Protein AF-A0A8T1H159-F1 (afdb_monomer_lite)

Foldseek 3Di:
DDDDPVVVLVVVLLVVLCVLCVVCV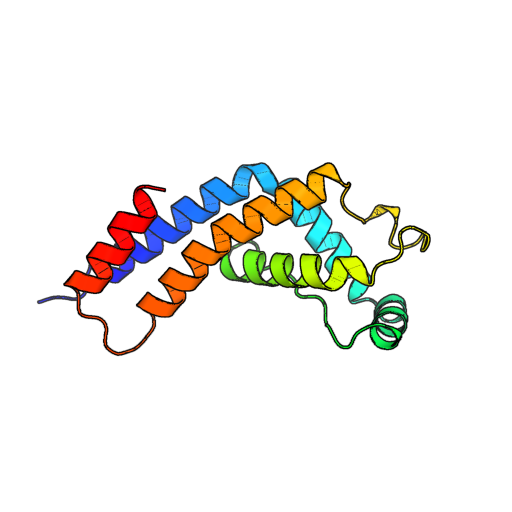VLLVLLLVLLVLCPDPVNVVLLVVPDPQHAQHADPSDVVSSLVRLVSCLVSVVVDDCPPVSRVVSDDDPVSNVVSVVSSVLVVLVVVLVVVLVDPDDDPVNNVVSSVVNVVD

Radius of gyration: 17.73 Å; chains: 1; bounding box: 53×27×46 Å

InterPro domains:
  IPR012337 Ribonuclease H-like superfamily [SSF53098] (4-124)

pLDDT: mean 84.82, std 12.59, range [40.31, 97.38]

Secondary structure (DSSP, 8-state):
----SHHHHHHHHHHHHHHHHGGGHHHHHHHHHHHHHHHSHHHHHHHHTT--PPP----TT-HHHHHHHHHHHHHHGGG--TT-HHHHTTSPPHHHHHHHHHHHHHHHHHHHHHHHHTSTT--HHHHHHHHHHHH--

Structure (mmCIF, N/CA/C/O backbone):
data_AF-A0A8T1H159-F1
#
_entry.id   AF-A0A8T1H159-F1
#
loop_
_atom_site.group_PDB
_atom_site.id
_atom_site.type_symbol
_atom_site.label_atom_id
_atom_site.label_alt_id
_atom_site.label_comp_id
_atom_site.label_asym_id
_atom_site.label_entity_id
_atom_site.label_seq_id
_atom_site.pdbx_PDB_ins_code
_atom_site.Cartn_x
_atom_site.Cartn_y
_atom_site.Cartn_z
_atom_site.occupancy
_atom_site.B_iso_or_equiv
_atom_site.auth_seq_id
_atom_site.auth_comp_id
_atom_site.auth_asym_id
_atom_site.auth_atom_id
_atom_site.pdbx_PDB_model_num
ATOM 1 N N . MET A 1 1 ? -35.838 -0.222 21.540 1.00 40.31 1 MET A N 1
ATOM 2 C CA . MET A 1 1 ? -34.974 0.974 21.451 1.00 40.31 1 MET A CA 1
ATOM 3 C C . MET A 1 1 ? -33.522 0.530 21.476 1.00 40.31 1 MET A C 1
ATOM 5 O O . MET A 1 1 ? -33.080 0.103 22.529 1.00 40.31 1 MET A O 1
ATOM 9 N N . GLY A 1 2 ? -32.788 0.587 20.364 1.00 48.41 2 GLY A N 1
ATOM 10 C CA . GLY A 1 2 ? -31.346 0.338 20.433 1.00 48.41 2 GLY A CA 1
ATOM 11 C C . GLY A 1 2 ? -30.716 -0.133 19.137 1.00 48.41 2 GLY A C 1
ATOM 12 O O . GLY A 1 2 ? -30.476 -1.317 19.012 1.00 48.41 2 GLY A O 1
ATOM 13 N N . VAL A 1 3 ? -30.414 0.794 18.223 1.00 46.44 3 VAL A N 1
ATOM 14 C CA . VAL A 1 3 ? -29.278 0.701 17.287 1.00 46.44 3 VAL A CA 1
ATOM 15 C C . VAL A 1 3 ? -28.914 2.136 16.870 1.00 46.44 3 VAL A C 1
ATOM 17 O O . VAL A 1 3 ? -29.340 2.618 15.829 1.00 46.44 3 VAL A O 1
ATOM 20 N N . LEU A 1 4 ? -28.181 2.866 17.716 1.00 42.78 4 LEU A N 1
ATOM 21 C CA . LEU A 1 4 ? -27.642 4.205 17.393 1.00 42.78 4 LEU A CA 1
ATOM 22 C C . LEU A 1 4 ? -26.192 4.393 17.886 1.00 42.78 4 LEU A C 1
ATOM 24 O O . LEU A 1 4 ? -25.738 5.516 18.056 1.00 42.78 4 LEU A O 1
ATOM 28 N N . LEU A 1 5 ? -25.446 3.309 18.136 1.00 51.09 5 LEU A N 1
ATOM 29 C CA . LEU A 1 5 ? -24.062 3.392 18.642 1.00 51.09 5 LEU A CA 1
ATOM 30 C C . LEU A 1 5 ? -23.004 2.964 17.614 1.00 51.09 5 LEU A C 1
ATOM 32 O O . LEU A 1 5 ? -21.935 3.567 17.559 1.00 51.09 5 LEU A O 1
ATOM 36 N N . VAL A 1 6 ? -23.313 2.001 16.738 1.00 52.25 6 VAL A N 1
ATOM 37 C CA . VAL A 1 6 ? -22.357 1.513 15.724 1.00 52.25 6 VAL A CA 1
ATOM 38 C C . VAL A 1 6 ? -22.011 2.607 14.705 1.00 52.25 6 VAL A C 1
ATOM 40 O O . VAL A 1 6 ? -20.845 2.788 14.367 1.00 52.25 6 VAL A O 1
ATOM 43 N N . GLY A 1 7 ? -22.997 3.410 14.283 1.00 58.31 7 GLY A N 1
ATOM 44 C CA . GLY A 1 7 ? -22.786 4.497 13.318 1.00 58.31 7 GLY A CA 1
ATOM 45 C C . GLY A 1 7 ? -21.823 5.583 13.815 1.00 58.31 7 GLY A C 1
ATOM 46 O O . GLY A 1 7 ? -20.950 6.017 13.067 1.00 58.31 7 GLY A O 1
ATOM 47 N N . CYS A 1 8 ? -21.924 5.979 15.090 1.00 66.38 8 CYS A N 1
ATOM 48 C CA . CYS A 1 8 ? -21.017 6.959 15.694 1.00 66.38 8 CYS A CA 1
ATOM 49 C C . CYS A 1 8 ? -19.595 6.409 15.842 1.00 66.38 8 CYS A C 1
ATOM 51 O O . CYS A 1 8 ? -18.632 7.122 15.572 1.00 66.38 8 CYS A O 1
ATOM 53 N N . ALA A 1 9 ? -19.451 5.146 16.240 1.00 65.38 9 ALA A N 1
ATOM 54 C CA . ALA A 1 9 ? -18.147 4.545 16.480 1.00 65.38 9 ALA A CA 1
ATOM 55 C C . ALA A 1 9 ? -17.375 4.273 15.175 1.00 65.38 9 ALA A C 1
ATOM 57 O O . ALA A 1 9 ? -16.213 4.659 15.059 1.00 65.38 9 ALA A O 1
ATOM 58 N N . SER A 1 10 ? -18.035 3.736 14.141 1.00 69.19 10 SER A N 1
ATOM 59 C CA . SER A 1 10 ? -17.428 3.584 12.810 1.00 69.19 10 SER A CA 1
ATOM 60 C C . SER A 1 10 ? -17.048 4.929 12.184 1.00 69.19 10 SER A C 1
ATOM 62 O O . SER A 1 10 ? -16.015 5.032 11.524 1.00 69.19 10 SER A O 1
ATOM 64 N N . HIS A 1 11 ? -17.852 5.975 12.402 1.00 75.50 11 HIS A N 1
ATOM 65 C CA . HIS A 1 11 ? -17.530 7.319 11.925 1.00 75.50 11 HIS A CA 1
ATOM 66 C C . HIS A 1 11 ? -16.303 7.914 12.634 1.00 75.50 11 HIS A C 1
ATOM 68 O O . HIS A 1 11 ? -15.414 8.433 11.960 1.00 75.50 11 HIS A O 1
ATOM 74 N N . ARG A 1 12 ? -16.221 7.794 13.969 1.00 76.25 12 ARG A N 1
ATOM 75 C CA . ARG A 1 12 ? -15.060 8.236 14.766 1.00 76.25 12 ARG A CA 1
ATOM 76 C C . ARG A 1 12 ? -13.785 7.511 14.357 1.00 76.25 12 ARG A C 1
ATOM 78 O O . ARG A 1 12 ? -12.766 8.160 14.159 1.00 76.25 12 ARG A O 1
ATOM 85 N N . LEU A 1 13 ? -13.867 6.199 14.147 1.00 76.31 13 LEU A N 1
ATOM 86 C CA . LEU A 1 13 ? -12.742 5.415 13.654 1.00 76.31 13 LEU A CA 1
ATOM 87 C C . LEU A 1 13 ? -12.268 5.905 12.283 1.00 76.31 13 LEU A C 1
ATOM 89 O O . LEU A 1 13 ? -11.088 6.149 12.072 1.00 76.31 13 LEU A O 1
ATOM 93 N N . ASN A 1 14 ? -13.197 6.103 11.349 1.00 79.50 14 ASN A N 1
ATOM 94 C CA . ASN A 1 14 ? -12.861 6.614 10.026 1.00 79.50 14 ASN A CA 1
ATOM 95 C C . ASN A 1 14 ? -12.233 8.019 10.077 1.00 79.50 14 ASN A C 1
ATOM 97 O O . ASN A 1 14 ? -11.432 8.351 9.210 1.00 79.50 14 ASN A O 1
ATOM 101 N N . LEU A 1 15 ? -12.591 8.847 11.062 1.00 82.12 15 LEU A N 1
ATOM 102 C CA . LEU A 1 15 ? -11.950 10.143 11.275 1.00 82.12 15 LEU A CA 1
ATOM 103 C C . LEU A 1 15 ? -10.522 9.987 11.820 1.00 82.12 15 LEU A C 1
ATOM 105 O O . LEU A 1 15 ? -9.618 10.614 11.279 1.00 82.12 15 LEU A O 1
ATOM 109 N N . ALA A 1 16 ? -10.319 9.117 12.812 1.00 81.44 16 ALA A N 1
ATOM 110 C CA . ALA A 1 16 ? -9.001 8.838 13.386 1.00 81.44 16 ALA A CA 1
ATOM 111 C C . ALA A 1 16 ? -8.023 8.295 12.330 1.00 81.44 16 ALA A C 1
ATOM 113 O O . ALA A 1 16 ? -6.921 8.810 12.180 1.00 81.44 16 ALA A O 1
ATOM 114 N N . VAL A 1 17 ? -8.469 7.339 11.505 1.00 84.38 17 VAL A N 1
ATOM 115 C CA . VAL A 1 17 ? -7.650 6.805 10.402 1.00 84.38 17 VAL A CA 1
ATOM 116 C C . VAL A 1 17 ? -7.308 7.887 9.381 1.00 84.38 17 VAL A C 1
ATOM 118 O O . VAL A 1 17 ? -6.213 7.912 8.840 1.00 84.38 17 VAL A O 1
ATOM 121 N N . LYS A 1 18 ? -8.226 8.811 9.084 1.00 84.62 18 LYS A N 1
ATOM 122 C CA . LYS A 1 18 ? -7.909 9.915 8.167 1.00 84.62 18 LYS A CA 1
ATOM 123 C C . LYS A 1 18 ? -6.831 10.835 8.731 1.00 84.62 18 LYS A C 1
ATOM 125 O O . LYS A 1 18 ? -5.961 11.244 7.976 1.00 84.62 18 LYS A O 1
ATOM 130 N N . GLN A 1 19 ? -6.887 11.128 10.028 1.00 85.19 19 GLN A N 1
ATOM 131 C CA . GLN A 1 19 ? -5.874 11.943 10.697 1.00 85.19 19 GLN A CA 1
ATOM 132 C C . GLN A 1 19 ? -4.501 11.264 10.701 1.00 85.19 19 GLN A C 1
ATOM 134 O O . GLN A 1 19 ? -3.502 11.950 10.525 1.00 85.19 19 GLN A O 1
ATOM 139 N N . SER A 1 20 ? -4.435 9.935 10.843 1.00 84.75 20 SER A N 1
ATOM 140 C CA . SER A 1 20 ? -3.158 9.213 10.757 1.00 84.75 20 SER A CA 1
ATOM 141 C C . SER A 1 20 ? -2.629 9.080 9.326 1.00 84.75 20 SER A C 1
ATOM 143 O O . SER A 1 20 ? -1.422 9.010 9.128 1.00 84.75 20 SER A O 1
ATOM 145 N N . LEU A 1 21 ? -3.504 9.078 8.314 1.00 89.25 21 LEU A N 1
ATOM 146 C CA . LEU A 1 21 ? -3.104 9.040 6.903 1.00 89.25 21 LEU A CA 1
ATOM 147 C C . LEU A 1 21 ? -2.615 10.395 6.372 1.00 89.25 21 LEU A C 1
ATOM 149 O O . LEU A 1 21 ? -1.755 10.415 5.493 1.00 89.25 21 LEU A O 1
ATOM 153 N N . GLU A 1 22 ? -3.139 11.507 6.895 1.00 90.31 22 GLU A N 1
ATOM 154 C CA . GLU A 1 22 ? -2.862 12.869 6.416 1.00 90.31 22 GLU A CA 1
ATOM 155 C C . GLU A 1 22 ? -1.357 13.203 6.298 1.00 90.31 22 GLU A C 1
ATOM 157 O O . GLU A 1 22 ? -0.954 13.692 5.239 1.00 90.31 22 GLU A O 1
ATOM 162 N N . PRO A 1 23 ? -0.487 12.870 7.276 1.00 92.56 23 PRO A N 1
ATOM 163 C CA . PRO A 1 23 ? 0.954 13.113 7.172 1.00 92.56 23 PRO A CA 1
ATOM 164 C C . PRO A 1 23 ? 1.650 12.331 6.050 1.00 92.56 23 PRO A C 1
ATOM 166 O O . PRO A 1 23 ? 2.752 12.693 5.644 1.00 92.56 23 PRO A O 1
ATOM 169 N N . HIS A 1 24 ? 1.033 11.254 5.563 1.00 92.94 24 HIS A N 1
ATOM 170 C CA . HIS A 1 24 ? 1.610 10.345 4.576 1.00 92.94 24 HIS A CA 1
ATOM 171 C C . HIS A 1 24 ? 1.009 10.515 3.177 1.00 92.94 24 HIS A C 1
ATOM 173 O O . HIS A 1 24 ? 1.368 9.761 2.277 1.00 92.94 24 HIS A O 1
ATOM 179 N N . GLU A 1 25 ? 0.102 11.470 2.952 1.00 92.88 25 GLU A N 1
ATOM 180 C CA . GLU A 1 25 ? -0.658 11.532 1.696 1.00 92.88 25 GLU A CA 1
ATOM 181 C C . GLU A 1 25 ? 0.203 11.679 0.436 1.00 92.88 25 GLU A C 1
ATOM 183 O O . GLU A 1 25 ? -0.091 11.052 -0.582 1.00 92.88 25 GLU A O 1
ATOM 188 N N . GLU A 1 26 ? 1.309 12.420 0.508 1.00 94.38 26 GLU A N 1
ATOM 189 C CA . GLU A 1 26 ? 2.261 12.515 -0.605 1.00 94.38 26 GLU A CA 1
ATOM 190 C C . GLU A 1 26 ? 2.899 11.152 -0.923 1.00 94.38 26 GLU A C 1
ATOM 192 O O . GLU A 1 26 ? 2.900 10.702 -2.072 1.00 94.38 26 GLU A O 1
ATOM 197 N N . ASP A 1 27 ? 3.379 10.445 0.103 1.00 95.38 27 ASP A N 1
ATOM 198 C CA . ASP A 1 27 ? 3.958 9.109 -0.042 1.00 95.38 27 ASP A CA 1
ATOM 199 C C . ASP A 1 27 ? 2.928 8.105 -0.584 1.00 95.38 27 ASP A C 1
ATOM 201 O O . ASP A 1 27 ? 3.255 7.235 -1.398 1.00 95.38 27 ASP A O 1
ATOM 205 N N . LEU A 1 28 ? 1.666 8.234 -0.168 1.00 94.81 28 LEU A N 1
ATOM 206 C CA . LEU A 1 28 ? 0.571 7.393 -0.639 1.00 94.81 28 LEU A CA 1
ATOM 207 C C . LEU A 1 28 ? 0.218 7.664 -2.102 1.00 94.81 28 LEU A C 1
ATOM 209 O O . LEU A 1 28 ? -0.048 6.705 -2.833 1.00 94.81 28 LEU A O 1
ATOM 213 N N . GLU A 1 29 ? 0.233 8.919 -2.555 1.00 95.62 29 GLU A N 1
ATOM 214 C CA . GLU A 1 29 ? 0.035 9.229 -3.975 1.00 95.62 29 GLU A CA 1
ATOM 215 C C . GLU A 1 29 ? 1.213 8.722 -4.814 1.00 95.62 29 GLU A C 1
ATOM 217 O O . GLU A 1 29 ? 1.001 8.138 -5.877 1.00 95.62 29 GLU A O 1
ATOM 222 N N . ASN A 1 30 ? 2.446 8.818 -4.312 1.00 95.50 30 ASN A N 1
ATOM 223 C CA . ASN A 1 30 ? 3.613 8.237 -4.979 1.00 95.50 30 ASN A CA 1
ATOM 224 C C . ASN A 1 30 ? 3.468 6.714 -5.149 1.00 95.50 30 ASN A C 1
ATOM 226 O O . ASN A 1 30 ? 3.691 6.174 -6.238 1.00 95.50 30 ASN A O 1
ATOM 230 N N . VAL A 1 31 ? 3.001 6.006 -4.112 1.00 96.50 31 VAL A N 1
ATOM 231 C CA . VAL A 1 31 ? 2.675 4.574 -4.220 1.00 96.50 31 VAL A CA 1
ATOM 232 C C . VAL A 1 31 ? 1.539 4.333 -5.217 1.00 96.50 31 VAL A C 1
ATOM 234 O O . VAL A 1 31 ? 1.620 3.399 -6.012 1.00 96.50 31 VAL A O 1
ATOM 237 N N . GLN A 1 32 ? 0.497 5.162 -5.231 1.00 96.62 32 GLN A N 1
ATOM 238 C CA . GLN A 1 32 ? -0.604 5.049 -6.192 1.00 96.62 32 GLN A CA 1
ATOM 239 C C . GLN A 1 32 ? -0.103 5.210 -7.640 1.00 96.62 32 GLN A C 1
ATOM 241 O O . GLN A 1 32 ? -0.485 4.425 -8.512 1.00 96.62 32 GLN A O 1
ATOM 246 N N . VAL A 1 33 ? 0.785 6.171 -7.913 1.00 96.50 33 VAL A N 1
ATOM 247 C CA . VAL A 1 33 ? 1.430 6.354 -9.226 1.00 96.50 33 VAL A CA 1
ATOM 248 C C . VAL A 1 33 ? 2.222 5.107 -9.621 1.00 96.50 33 VAL A C 1
ATOM 250 O O . VAL A 1 33 ? 2.031 4.591 -10.728 1.00 96.50 33 VAL A O 1
ATOM 253 N N . LEU A 1 34 ? 3.035 4.565 -8.710 1.00 96.12 34 LEU A N 1
ATOM 254 C CA . LEU A 1 34 ? 3.750 3.306 -8.927 1.00 96.12 34 LEU A CA 1
ATOM 255 C C . LEU A 1 34 ? 2.778 2.162 -9.255 1.00 96.12 34 LEU A C 1
ATOM 257 O O . LEU A 1 34 ? 2.963 1.443 -10.237 1.00 96.12 34 LEU A O 1
ATOM 261 N N . MET A 1 35 ? 1.700 2.009 -8.485 1.00 97.12 35 MET A N 1
ATOM 262 C CA . MET A 1 35 ? 0.706 0.954 -8.694 1.00 97.12 35 MET A CA 1
ATOM 263 C C . MET A 1 35 ? 0.001 1.088 -10.049 1.00 97.12 35 MET A C 1
ATOM 265 O O . MET A 1 35 ? -0.190 0.080 -10.734 1.00 97.12 35 MET A O 1
ATOM 269 N N . ARG A 1 36 ? -0.305 2.315 -10.499 1.00 96.62 36 ARG A N 1
ATOM 270 C CA . ARG A 1 36 ? -0.815 2.575 -11.859 1.00 96.62 36 ARG A CA 1
ATOM 271 C C . ARG A 1 36 ? 0.206 2.17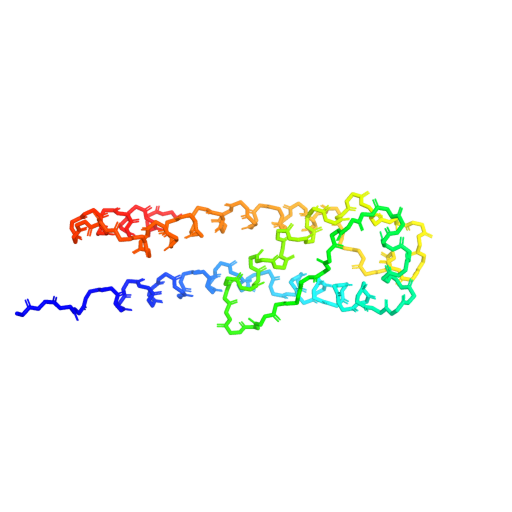3 -12.927 1.00 96.62 36 ARG A C 1
ATOM 273 O O . ARG A 1 36 ? -0.174 1.512 -13.894 1.00 96.62 36 ARG A O 1
ATOM 280 N N . LYS A 1 37 ? 1.492 2.505 -12.757 1.00 95.69 37 LYS A N 1
ATOM 281 C CA . LYS A 1 37 ? 2.558 2.106 -13.696 1.00 95.69 37 LYS A CA 1
ATOM 282 C C . LYS A 1 37 ? 2.663 0.585 -13.800 1.00 95.69 37 LYS A C 1
ATOM 284 O O . LYS A 1 37 ? 2.717 0.051 -14.908 1.00 95.69 37 LYS A O 1
ATOM 289 N N . LEU A 1 38 ? 2.584 -0.125 -12.675 1.00 93.88 38 LEU A N 1
ATOM 290 C CA . LEU A 1 38 ? 2.588 -1.589 -12.646 1.00 93.88 38 LEU A CA 1
ATOM 291 C C . LEU A 1 38 ? 1.356 -2.200 -13.339 1.00 93.88 38 LEU A C 1
ATOM 293 O O . LEU A 1 38 ? 1.428 -3.324 -13.836 1.00 93.88 38 LEU A O 1
ATOM 297 N N . CYS A 1 39 ? 0.229 -1.492 -13.422 1.00 93.81 39 CYS A N 1
ATOM 298 C CA . CYS A 1 39 ? -0.942 -1.955 -14.173 1.00 93.81 39 CYS A CA 1
ATOM 299 C C . CYS A 1 39 ? -0.775 -1.882 -15.700 1.00 93.81 39 CYS A C 1
ATOM 301 O O . CYS A 1 39 ? -1.559 -2.505 -16.415 1.00 93.81 39 CYS A O 1
ATOM 303 N N . THR A 1 40 ? 0.219 -1.156 -16.220 1.00 94.00 40 THR A N 1
ATOM 304 C CA . THR A 1 40 ? 0.444 -1.060 -17.672 1.00 94.00 40 THR A CA 1
ATOM 305 C C . THR A 1 40 ? 0.808 -2.419 -18.273 1.00 94.00 40 THR A C 1
ATOM 307 O O . THR A 1 40 ? 1.432 -3.246 -17.617 1.00 94.00 40 THR A O 1
ATOM 310 N N . LEU A 1 41 ? 0.436 -2.668 -19.535 1.00 89.94 41 LEU A N 1
ATOM 311 C CA . LEU A 1 41 ? 0.619 -3.978 -20.185 1.00 89.94 41 LEU A CA 1
ATOM 312 C C . LEU A 1 41 ? 2.068 -4.483 -20.129 1.00 89.94 41 LEU A C 1
ATOM 314 O O . LEU A 1 41 ? 2.303 -5.649 -19.812 1.00 89.94 41 LEU A O 1
ATOM 318 N N . LYS A 1 42 ? 3.027 -3.591 -20.398 1.00 90.38 42 LYS A N 1
ATOM 319 C CA . LYS A 1 42 ? 4.461 -3.896 -20.376 1.00 90.38 42 LYS A CA 1
ATOM 320 C C . LYS A 1 42 ? 4.919 -4.335 -18.984 1.00 90.38 42 LYS A C 1
ATOM 322 O O . LYS A 1 42 ? 5.487 -5.416 -18.830 1.00 90.38 42 LYS A O 1
ATOM 327 N N . GLU A 1 43 ? 4.606 -3.540 -17.967 1.00 90.12 43 GLU A N 1
ATOM 328 C CA . GLU A 1 43 ? 5.015 -3.819 -16.588 1.00 90.12 43 GLU A CA 1
ATOM 329 C C . GLU A 1 43 ? 4.235 -4.987 -15.977 1.00 90.12 43 GLU A C 1
ATOM 331 O O . GLU A 1 43 ? 4.778 -5.777 -15.206 1.00 90.12 43 GLU A O 1
ATOM 336 N N . ALA A 1 44 ? 2.981 -5.181 -16.381 1.00 90.19 44 ALA A N 1
ATOM 337 C CA . ALA A 1 44 ? 2.194 -6.345 -16.011 1.00 90.19 44 ALA A CA 1
ATOM 338 C C . ALA A 1 44 ? 2.805 -7.642 -16.552 1.00 90.19 44 ALA A C 1
ATOM 340 O O . ALA A 1 44 ? 2.852 -8.626 -15.815 1.00 90.19 44 ALA A O 1
ATOM 341 N N . ALA A 1 45 ? 3.300 -7.654 -17.794 1.00 90.31 45 ALA A N 1
ATOM 342 C CA . ALA A 1 45 ? 3.985 -8.814 -18.360 1.00 90.31 45 ALA A CA 1
ATOM 343 C C . ALA A 1 45 ? 5.273 -9.139 -17.587 1.00 90.31 45 ALA A C 1
ATOM 345 O O . ALA A 1 45 ? 5.440 -10.271 -17.130 1.00 90.31 45 ALA A O 1
ATOM 346 N N . LYS A 1 46 ? 6.133 -8.137 -17.353 1.00 90.00 46 LYS A N 1
ATOM 347 C CA . LYS A 1 46 ? 7.362 -8.296 -16.554 1.00 90.00 46 LYS A CA 1
ATOM 348 C C . LYS A 1 46 ? 7.071 -8.799 -15.139 1.00 90.00 46 LYS A C 1
ATOM 350 O O . LYS A 1 46 ? 7.720 -9.726 -14.663 1.00 90.00 46 LYS A O 1
ATOM 355 N N . ARG A 1 47 ? 6.079 -8.211 -14.461 1.00 91.75 47 ARG A N 1
ATOM 356 C CA . ARG A 1 47 ? 5.704 -8.599 -13.095 1.00 91.75 47 ARG A CA 1
ATOM 357 C C . ARG A 1 47 ? 5.177 -10.029 -13.039 1.00 91.75 47 ARG A C 1
ATOM 359 O O . ARG A 1 47 ? 5.591 -10.769 -12.156 1.00 91.75 47 ARG A O 1
ATOM 366 N N . ARG A 1 48 ? 4.303 -10.430 -13.972 1.00 92.12 48 ARG A N 1
ATOM 367 C CA . ARG A 1 48 ? 3.721 -11.787 -14.016 1.00 92.12 48 ARG A CA 1
ATOM 368 C C . ARG A 1 48 ? 4.776 -12.885 -14.141 1.00 92.12 48 ARG A C 1
ATOM 370 O O . ARG A 1 48 ? 4.543 -13.982 -13.653 1.00 92.12 48 ARG A O 1
ATOM 377 N N . ALA A 1 49 ? 5.931 -12.586 -14.738 1.00 91.69 49 ALA A N 1
ATOM 378 C CA . ALA A 1 49 ? 7.059 -13.513 -14.786 1.00 91.69 49 ALA A CA 1
ATOM 379 C C . ALA A 1 49 ? 7.714 -13.751 -13.410 1.00 91.69 49 ALA A C 1
ATOM 381 O O . ALA A 1 49 ? 8.372 -14.769 -13.222 1.00 91.69 49 ALA A O 1
ATOM 382 N N . LYS A 1 50 ? 7.545 -12.827 -12.453 1.00 92.69 50 LYS A N 1
ATOM 383 C CA . LYS A 1 50 ? 8.144 -12.891 -11.109 1.00 92.69 50 LYS A CA 1
ATOM 384 C C . LYS A 1 50 ? 7.142 -13.236 -10.010 1.00 92.69 50 LYS A C 1
ATOM 386 O O . LYS A 1 50 ? 7.508 -13.875 -9.032 1.00 92.69 50 LYS A O 1
ATOM 391 N N . THR A 1 51 ? 5.895 -12.779 -10.129 1.00 93.06 51 THR A N 1
ATOM 392 C CA . THR A 1 51 ? 4.878 -12.935 -9.084 1.00 93.06 51 THR A CA 1
ATOM 393 C C . THR A 1 51 ? 3.455 -12.927 -9.654 1.00 93.06 51 THR A C 1
ATOM 395 O O . THR A 1 51 ? 3.156 -12.144 -10.562 1.00 93.06 51 THR A O 1
ATOM 398 N N . PRO A 1 52 ? 2.530 -13.742 -9.106 1.00 92.44 52 PRO A N 1
ATOM 399 C CA . PRO A 1 52 ? 1.115 -13.694 -9.475 1.00 92.44 52 PRO A CA 1
ATOM 400 C C . PRO A 1 52 ? 0.380 -12.485 -8.872 1.00 92.44 52 PRO A C 1
ATOM 402 O O . PRO A 1 52 ? -0.784 -12.243 -9.193 1.00 92.44 52 PRO A O 1
ATOM 405 N N . LEU A 1 53 ? 1.018 -11.724 -7.975 1.00 94.81 53 LEU A N 1
ATOM 406 C CA . LEU A 1 53 ? 0.383 -10.599 -7.300 1.00 94.81 53 LEU A CA 1
ATOM 407 C C . LEU A 1 53 ? 0.007 -9.487 -8.293 1.00 94.81 53 LEU A C 1
ATOM 409 O O . LEU A 1 53 ? 0.803 -9.047 -9.126 1.00 94.81 53 LEU A O 1
ATOM 413 N N . LEU A 1 54 ? -1.226 -8.996 -8.173 1.00 94.06 54 LEU A N 1
ATOM 414 C CA . LEU A 1 54 ? -1.730 -7.851 -8.928 1.00 94.06 54 LEU A CA 1
ATOM 415 C C . LEU A 1 54 ? -1.660 -6.571 -8.084 1.00 94.06 54 LEU A C 1
ATOM 417 O O . LEU A 1 54 ? -1.944 -6.650 -6.887 1.00 94.06 54 LEU A O 1
ATOM 421 N N . PRO A 1 55 ? -1.314 -5.415 -8.679 1.00 94.88 55 PRO A N 1
ATOM 422 C CA . PRO A 1 55 ? -1.439 -4.118 -8.032 1.00 94.88 55 PRO A CA 1
ATOM 423 C C . PRO A 1 55 ? -2.889 -3.843 -7.634 1.00 94.88 55 PRO A C 1
ATOM 425 O O . PRO A 1 55 ? -3.828 -4.324 -8.271 1.00 94.88 55 PRO A O 1
ATOM 428 N N . VAL A 1 56 ? -3.056 -3.041 -6.591 1.00 96.75 56 VAL A N 1
ATOM 429 C CA . VAL A 1 56 ? -4.348 -2.560 -6.096 1.00 96.75 56 VAL A CA 1
ATOM 430 C C . VAL A 1 56 ? -4.291 -1.040 -6.111 1.00 96.75 56 VAL A C 1
ATOM 432 O O . VAL A 1 56 ? -3.288 -0.470 -5.701 1.00 96.75 56 VAL A O 1
ATOM 435 N N . LEU A 1 57 ? -5.341 -0.388 -6.603 1.00 95.69 57 LEU A N 1
ATOM 436 C CA . LEU A 1 57 ? -5.445 1.070 -6.581 1.00 95.69 57 LEU A CA 1
ATOM 437 C C . LEU A 1 57 ? -6.317 1.498 -5.407 1.00 95.69 57 LEU A C 1
ATOM 439 O O . LEU A 1 57 ? -7.370 0.899 -5.163 1.00 95.69 57 LEU A O 1
ATOM 443 N N . ARG A 1 58 ? -5.899 2.550 -4.703 1.00 93.50 58 ARG A N 1
ATOM 444 C CA . ARG A 1 58 ? -6.702 3.139 -3.632 1.00 93.50 58 ARG A CA 1
ATOM 445 C C . ARG A 1 58 ? -7.842 3.987 -4.201 1.00 93.50 58 ARG A C 1
ATOM 447 O O . ARG A 1 58 ? -7.727 4.581 -5.275 1.00 93.50 58 ARG A O 1
ATOM 454 N N . GLN A 1 59 ? -8.916 4.082 -3.429 1.00 88.38 59 GLN A N 1
ATOM 455 C CA . GLN A 1 59 ? -9.981 5.071 -3.537 1.00 88.38 59 GLN A CA 1
ATOM 456 C C . GLN A 1 59 ? -9.802 6.077 -2.397 1.00 88.38 59 GLN A C 1
ATOM 458 O O . GLN A 1 59 ? -9.988 5.727 -1.235 1.00 88.38 59 GLN A O 1
ATOM 463 N N . GLU A 1 60 ? -9.503 7.335 -2.717 1.00 73.88 60 GLU A N 1
ATOM 464 C CA . GLU A 1 60 ? -9.135 8.374 -1.733 1.00 73.88 60 GLU A CA 1
ATOM 465 C C . GLU A 1 60 ? -10.124 8.512 -0.564 1.00 73.88 60 GLU A C 1
ATOM 467 O O . GLU A 1 60 ? -9.742 8.762 0.573 1.00 73.88 60 GLU A O 1
ATOM 472 N N . LYS A 1 61 ? -11.422 8.295 -0.808 1.00 76.62 61 LYS A N 1
ATOM 473 C CA . LYS A 1 61 ? -12.457 8.442 0.227 1.00 76.62 61 LYS A CA 1
ATOM 474 C C . LYS A 1 61 ? -12.568 7.249 1.185 1.00 76.62 61 LYS A C 1
ATOM 476 O O . LYS A 1 61 ? -13.344 7.337 2.137 1.00 76.62 61 LYS A O 1
ATOM 481 N N . ARG A 1 62 ? -11.868 6.135 0.938 1.00 82.56 62 ARG A N 1
ATOM 482 C CA . ARG A 1 62 ? -12.001 4.880 1.697 1.00 82.56 62 ARG A CA 1
ATOM 483 C C . ARG A 1 62 ? -10.647 4.387 2.193 1.00 82.56 62 ARG A C 1
ATOM 485 O O . ARG A 1 62 ? -9.897 3.774 1.435 1.00 82.56 62 ARG A O 1
ATOM 492 N N . TRP A 1 63 ? -10.387 4.556 3.486 1.00 88.81 63 TRP A N 1
ATOM 493 C CA . TRP A 1 63 ? -9.125 4.147 4.108 1.00 88.81 63 TRP A CA 1
ATOM 494 C C . TRP A 1 63 ? -8.806 2.653 3.933 1.00 88.81 63 TRP A C 1
ATOM 496 O O . TRP A 1 63 ? -7.649 2.296 3.744 1.00 88.81 63 TRP A O 1
ATOM 506 N N . SER A 1 64 ? -9.819 1.779 3.899 1.00 87.88 64 SER A N 1
ATOM 507 C CA . SER A 1 64 ? -9.623 0.337 3.685 1.00 87.88 64 SER A CA 1
ATOM 508 C C . SER A 1 64 ? -9.013 0.015 2.316 1.00 87.88 64 SER A C 1
ATOM 510 O O . SER A 1 64 ? -8.285 -0.962 2.158 1.00 87.88 64 SER A O 1
ATOM 512 N N . SER A 1 65 ? -9.251 0.863 1.311 1.00 91.50 65 SER A N 1
ATOM 513 C CA . SER A 1 65 ? -8.601 0.731 0.005 1.00 91.50 65 SER A CA 1
ATOM 514 C C . SER A 1 65 ? -7.149 1.223 0.021 1.00 91.50 65 SER A C 1
ATOM 516 O O . SER A 1 65 ? -6.308 0.632 -0.654 1.00 91.50 65 SER A O 1
ATOM 518 N N . THR A 1 66 ? -6.838 2.244 0.828 1.00 93.12 66 THR A N 1
ATOM 519 C CA . THR A 1 66 ? -5.460 2.682 1.099 1.00 93.12 66 THR A CA 1
ATOM 520 C C . THR A 1 66 ? -4.681 1.571 1.795 1.00 93.12 66 THR A C 1
ATOM 522 O O . THR A 1 66 ? -3.596 1.219 1.339 1.00 93.12 66 THR A O 1
ATOM 525 N N . PHE A 1 67 ? -5.277 0.940 2.811 1.00 92.88 67 PHE A N 1
ATOM 526 C CA . PHE A 1 67 ? -4.722 -0.240 3.472 1.00 92.88 67 PHE A CA 1
ATOM 527 C C . PHE A 1 67 ? -4.424 -1.364 2.470 1.00 92.88 67 PHE A C 1
ATOM 529 O O . PHE A 1 67 ? -3.296 -1.845 2.387 1.00 92.88 67 PHE A O 1
ATOM 536 N N . ALA A 1 68 ? -5.409 -1.747 1.649 1.00 94.75 68 ALA A N 1
ATOM 537 C CA . ALA A 1 68 ? -5.247 -2.821 0.670 1.00 94.75 68 ALA A CA 1
ATOM 538 C C . ALA A 1 68 ? -4.167 -2.518 -0.386 1.00 94.75 68 ALA A C 1
ATOM 540 O O . ALA A 1 68 ? -3.446 -3.424 -0.813 1.00 94.75 68 ALA A O 1
ATOM 541 N N . MET A 1 69 ? -4.046 -1.257 -0.813 1.00 97.38 69 MET A N 1
ATOM 542 C CA . MET A 1 69 ? -2.975 -0.813 -1.704 1.00 97.38 69 MET A CA 1
ATOM 543 C C . MET A 1 69 ? -1.607 -0.927 -1.028 1.00 97.38 69 MET A C 1
ATOM 545 O O . MET A 1 69 ? -0.688 -1.475 -1.634 1.00 97.38 69 MET A O 1
ATOM 549 N N . LEU A 1 70 ? -1.466 -0.438 0.205 1.00 96.12 70 LEU A N 1
ATOM 550 C CA . LEU A 1 70 ? -0.204 -0.474 0.942 1.00 96.12 70 LEU A CA 1
ATOM 551 C C . LEU A 1 70 ? 0.259 -1.897 1.241 1.00 96.12 70 LEU A C 1
ATOM 553 O O . LEU A 1 70 ? 1.404 -2.226 0.933 1.00 96.12 70 LEU A O 1
ATOM 557 N N . ASP A 1 71 ? -0.630 -2.754 1.751 1.00 96.19 71 ASP A N 1
ATOM 558 C CA . ASP A 1 71 ? -0.341 -4.177 1.968 1.00 96.19 71 ASP A CA 1
ATOM 559 C C . ASP A 1 71 ? 0.173 -4.821 0.678 1.00 96.19 71 ASP A C 1
ATOM 561 O O . ASP A 1 71 ? 1.211 -5.492 0.647 1.00 96.19 71 ASP A O 1
ATOM 565 N N . ARG A 1 72 ? -0.512 -4.539 -0.438 1.00 97.31 72 ARG A N 1
ATOM 566 C CA . ARG A 1 72 ? -0.112 -5.063 -1.737 1.00 97.31 72 ARG A CA 1
ATOM 567 C C . ARG A 1 72 ? 1.240 -4.524 -2.187 1.00 97.31 72 ARG A C 1
ATOM 569 O O . ARG A 1 72 ? 2.036 -5.295 -2.717 1.00 97.31 72 ARG A O 1
ATOM 576 N N . TYR A 1 73 ? 1.493 -3.233 -2.013 1.00 97.06 73 TYR A N 1
ATOM 577 C CA . TYR A 1 73 ? 2.759 -2.603 -2.369 1.00 97.06 73 TYR A CA 1
ATOM 578 C C . TYR A 1 73 ? 3.924 -3.210 -1.579 1.00 97.06 73 TYR A C 1
ATOM 580 O O . TYR A 1 73 ? 4.918 -3.599 -2.191 1.00 97.06 73 TYR A O 1
ATOM 588 N N . VAL A 1 74 ? 3.796 -3.361 -0.256 1.00 96.12 74 VAL A N 1
ATOM 589 C CA . VAL A 1 74 ? 4.852 -3.934 0.595 1.00 96.12 74 VAL A CA 1
ATOM 590 C C . VAL A 1 74 ? 5.204 -5.352 0.144 1.00 96.12 74 VAL A C 1
ATOM 592 O O . VAL A 1 74 ? 6.381 -5.672 0.008 1.00 96.12 74 VAL A O 1
ATOM 595 N N . ARG A 1 75 ? 4.203 -6.172 -0.195 1.00 95.88 75 ARG A N 1
ATOM 596 C CA . ARG A 1 75 ? 4.411 -7.525 -0.742 1.00 95.88 75 ARG A CA 1
ATOM 597 C C . ARG A 1 75 ? 4.979 -7.531 -2.159 1.00 95.88 75 ARG A C 1
ATOM 599 O O . ARG A 1 75 ? 5.668 -8.463 -2.547 1.00 95.88 75 ARG A O 1
ATOM 606 N N . LEU A 1 76 ? 4.662 -6.525 -2.971 1.00 95.06 76 LEU A N 1
ATOM 607 C CA . LEU A 1 76 ? 5.217 -6.397 -4.318 1.00 95.06 76 LEU A CA 1
ATOM 608 C C . LEU A 1 76 ? 6.665 -5.907 -4.302 1.00 95.06 76 LEU A C 1
ATOM 610 O O . LEU A 1 76 ? 7.405 -6.231 -5.229 1.00 95.06 76 LEU A O 1
ATOM 614 N N . ARG A 1 77 ? 7.066 -5.148 -3.275 1.00 93.94 77 ARG A N 1
ATOM 615 C CA . ARG A 1 77 ? 8.352 -4.444 -3.193 1.00 93.94 77 ARG A CA 1
ATOM 616 C C . ARG A 1 77 ? 9.553 -5.345 -3.471 1.00 93.94 77 ARG A C 1
ATOM 618 O O . ARG A 1 77 ? 10.462 -4.901 -4.161 1.00 93.94 77 ARG A O 1
ATOM 625 N N . GLU A 1 78 ? 9.548 -6.585 -2.984 1.00 92.50 78 GLU A N 1
ATOM 626 C CA . GLU A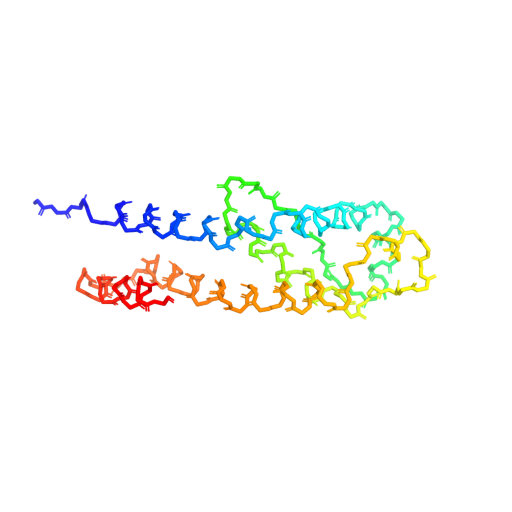 1 78 ? 10.647 -7.545 -3.179 1.00 92.50 78 GLU A CA 1
ATOM 627 C C . GLU A 1 78 ? 10.844 -7.975 -4.647 1.00 92.50 78 GLU A C 1
ATOM 629 O O . GLU A 1 78 ? 11.940 -8.363 -5.042 1.00 92.50 78 GLU A O 1
ATOM 634 N N . PHE A 1 79 ? 9.805 -7.862 -5.481 1.00 91.44 79 PHE A N 1
ATOM 635 C CA . PHE A 1 79 ? 9.842 -8.253 -6.895 1.00 91.44 79 PHE A CA 1
ATOM 636 C C . PHE A 1 79 ? 10.200 -7.091 -7.835 1.00 91.44 79 PHE A C 1
ATOM 638 O O . PHE A 1 79 ? 10.494 -7.311 -9.021 1.00 91.44 79 PHE A O 1
ATOM 645 N N . LEU A 1 80 ? 10.151 -5.855 -7.330 1.00 90.50 80 LEU A N 1
ATOM 646 C CA . LEU A 1 80 ? 10.452 -4.646 -8.089 1.00 90.50 80 LEU A CA 1
ATOM 647 C C . LEU A 1 80 ? 11.967 -4.416 -8.099 1.00 90.50 80 LEU A C 1
ATOM 649 O O . LEU A 1 80 ? 12.605 -4.369 -7.052 1.00 90.50 80 LEU A O 1
ATOM 653 N N . SER A 1 81 ? 12.548 -4.288 -9.292 1.00 84.62 81 SER A N 1
ATOM 654 C CA . SER A 1 81 ? 13.983 -4.028 -9.442 1.00 84.62 81 SER A CA 1
ATOM 655 C C . SER A 1 81 ? 14.235 -2.525 -9.489 1.00 84.62 81 SER A C 1
ATOM 657 O O . SER A 1 81 ? 13.570 -1.814 -10.238 1.00 84.62 81 SER A O 1
ATOM 659 N N . ALA A 1 82 ? 15.215 -2.063 -8.711 1.00 82.06 82 ALA A N 1
ATOM 660 C CA . ALA A 1 82 ? 15.707 -0.688 -8.771 1.00 82.06 82 ALA A CA 1
ATOM 661 C C . ALA A 1 82 ? 16.573 -0.413 -10.016 1.00 82.06 82 ALA A C 1
ATOM 663 O O . ALA A 1 82 ? 16.875 0.742 -10.291 1.00 82.06 82 ALA A O 1
ATOM 664 N N . ASP A 1 83 ? 16.935 -1.451 -10.776 1.00 84.56 83 ASP A N 1
ATOM 665 C CA . ASP A 1 83 ? 17.691 -1.335 -12.028 1.00 84.56 83 ASP A CA 1
ATOM 666 C C . ASP A 1 83 ? 16.763 -1.173 -13.247 1.00 84.56 83 ASP A C 1
ATOM 668 O O . ASP A 1 83 ? 17.214 -0.858 -14.348 1.00 84.56 83 ASP A O 1
ATOM 672 N N . ASP A 1 84 ? 15.453 -1.387 -13.075 1.00 85.56 84 ASP A N 1
ATOM 673 C CA . ASP A 1 84 ? 14.463 -1.134 -14.121 1.00 85.56 84 ASP A CA 1
ATOM 674 C C . ASP A 1 84 ? 14.138 0.361 -14.158 1.00 85.56 84 ASP A C 1
ATOM 676 O O . ASP A 1 84 ? 13.283 0.846 -13.413 1.00 85.56 84 ASP A O 1
ATOM 680 N N . GLY A 1 85 ? 14.836 1.094 -15.030 1.00 83.19 85 GLY A N 1
ATOM 681 C CA . GLY A 1 85 ? 14.734 2.552 -15.138 1.00 83.19 85 GLY A CA 1
ATOM 682 C C . GLY A 1 85 ? 13.308 3.091 -15.315 1.00 83.19 85 GLY A C 1
ATOM 683 O O . GLY A 1 85 ? 13.045 4.223 -14.933 1.00 83.19 85 GLY A O 1
ATOM 684 N N . GLU A 1 86 ? 12.357 2.293 -15.815 1.00 85.25 86 GLU A N 1
ATOM 685 C CA . GLU A 1 86 ? 10.962 2.734 -15.951 1.00 85.25 86 GLU A CA 1
ATOM 686 C C . GLU A 1 86 ? 10.171 2.778 -14.639 1.00 8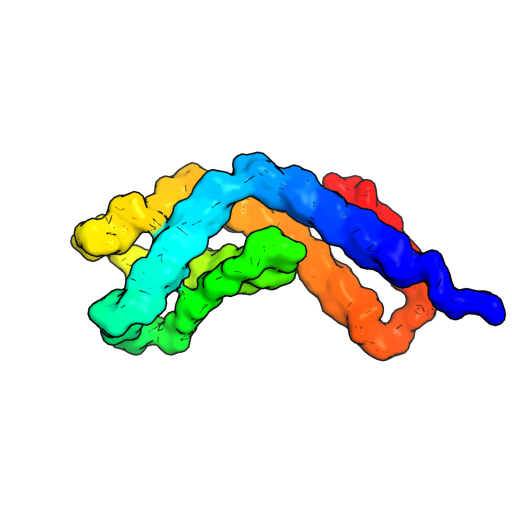5.25 86 GLU A C 1
ATOM 688 O O . GLU A 1 86 ? 9.132 3.441 -14.578 1.00 85.25 86 GLU A O 1
ATOM 693 N N . ILE A 1 87 ? 10.605 2.032 -13.623 1.00 90.00 87 ILE A N 1
ATOM 694 C CA . ILE A 1 87 ? 9.951 1.980 -12.309 1.00 90.00 87 ILE A CA 1
ATOM 695 C C . ILE A 1 87 ? 10.866 2.456 -11.183 1.00 90.00 87 ILE A C 1
ATOM 697 O O . ILE A 1 87 ? 10.356 2.806 -10.123 1.00 90.00 87 ILE A O 1
ATOM 701 N N . ALA A 1 88 ? 12.182 2.508 -11.402 1.00 90.44 88 ALA A N 1
ATOM 702 C CA . ALA A 1 88 ? 13.176 2.906 -10.411 1.00 90.44 88 ALA A CA 1
ATOM 703 C C . ALA A 1 88 ? 12.908 4.305 -9.843 1.00 90.44 88 ALA A C 1
ATOM 705 O O . ALA A 1 88 ? 12.939 4.485 -8.629 1.00 90.44 88 ALA A O 1
ATOM 706 N N . GLU A 1 89 ? 12.569 5.266 -10.706 1.00 91.38 89 GLU A N 1
ATOM 707 C CA . GLU A 1 89 ? 12.241 6.645 -10.309 1.00 91.38 89 GLU A CA 1
ATOM 708 C C . GLU A 1 89 ? 10.942 6.742 -9.496 1.00 91.38 89 GLU A C 1
ATOM 710 O O . GLU A 1 89 ? 10.750 7.687 -8.738 1.00 91.38 89 GLU A O 1
ATOM 715 N N . LEU A 1 90 ? 10.055 5.752 -9.629 1.00 93.06 90 LEU A N 1
ATOM 716 C CA . LEU A 1 90 ? 8.778 5.684 -8.918 1.00 93.06 90 LEU A CA 1
ATOM 717 C C . LEU A 1 90 ? 8.869 4.880 -7.617 1.00 93.06 90 LEU A C 1
ATOM 719 O O . LEU A 1 90 ? 7.889 4.801 -6.874 1.00 93.06 90 LEU A O 1
ATOM 723 N N . LEU A 1 91 ? 10.003 4.226 -7.344 1.00 94.31 91 LEU A N 1
ATOM 724 C CA . LEU A 1 91 ? 10.165 3.446 -6.126 1.00 94.31 91 LEU A CA 1
ATOM 725 C C . LEU A 1 91 ? 10.321 4.381 -4.926 1.00 94.31 91 LEU A C 1
ATOM 727 O O . LEU A 1 91 ? 11.249 5.191 -4.895 1.00 94.31 91 LEU A O 1
ATOM 731 N N . PRO A 1 92 ? 9.506 4.206 -3.870 1.00 94.81 92 PRO A N 1
ATOM 732 C CA . PRO A 1 92 ? 9.706 4.965 -2.652 1.00 94.81 92 PRO A CA 1
ATOM 733 C C . PRO A 1 92 ? 11.098 4.719 -2.069 1.00 94.81 92 PRO A C 1
ATOM 735 O O . PRO A 1 92 ? 11.585 3.572 -2.027 1.00 94.81 92 PRO A O 1
ATOM 738 N N . SER A 1 93 ? 11.703 5.800 -1.573 1.00 94.56 93 SER A N 1
ATOM 739 C CA . SER A 1 93 ? 12.998 5.783 -0.893 1.00 94.56 93 SER A CA 1
ATOM 740 C C . SER A 1 93 ? 13.013 4.776 0.267 1.00 94.56 93 SER A C 1
ATOM 742 O O . SER A 1 93 ? 11.970 4.320 0.742 1.00 94.56 93 SER A O 1
ATOM 744 N N . ARG A 1 94 ? 14.199 4.401 0.763 1.00 92.81 94 ARG A N 1
ATOM 745 C CA . ARG A 1 94 ? 14.289 3.458 1.896 1.00 92.81 94 ARG A CA 1
ATOM 746 C C . ARG A 1 94 ? 13.619 4.001 3.162 1.00 92.81 94 ARG A C 1
ATOM 748 O O . ARG A 1 94 ? 12.995 3.222 3.877 1.00 92.81 94 ARG A O 1
ATOM 755 N N . SER A 1 95 ? 13.746 5.298 3.439 1.00 94.69 95 SER A N 1
ATOM 756 C CA . SER A 1 95 ? 13.093 5.946 4.583 1.00 94.69 95 SER A CA 1
ATOM 757 C C . SER A 1 95 ? 11.580 5.984 4.401 1.00 94.69 95 SER A C 1
ATOM 759 O O . SER A 1 95 ? 10.864 5.542 5.294 1.00 94.69 95 SER A O 1
ATOM 761 N N . THR A 1 96 ? 11.100 6.398 3.226 1.00 95.50 96 THR A N 1
ATOM 762 C CA . THR A 1 96 ? 9.668 6.396 2.892 1.00 95.50 96 THR A CA 1
ATOM 763 C C . THR A 1 96 ? 9.075 4.994 2.996 1.00 95.50 96 THR A C 1
ATOM 765 O O . THR A 1 96 ? 8.033 4.801 3.605 1.00 95.50 96 THR A O 1
ATOM 768 N N . HIS A 1 97 ? 9.752 3.978 2.455 1.00 95.56 97 HIS A N 1
ATOM 769 C CA . HIS A 1 97 ? 9.278 2.598 2.541 1.00 95.56 97 HIS A CA 1
ATOM 770 C C . HIS A 1 97 ? 9.125 2.128 3.989 1.00 95.56 97 HIS A C 1
ATOM 772 O O . HIS A 1 97 ? 8.107 1.526 4.310 1.00 95.56 97 HIS A O 1
ATOM 778 N N . ARG A 1 98 ? 10.094 2.434 4.862 1.00 95.75 98 ARG A N 1
ATOM 779 C CA . ARG A 1 98 ? 10.001 2.110 6.293 1.00 95.75 98 ARG A CA 1
ATOM 780 C C . ARG A 1 98 ? 8.855 2.855 6.971 1.00 95.75 98 ARG A C 1
ATOM 782 O O . ARG A 1 98 ? 8.105 2.234 7.708 1.00 95.75 98 ARG A O 1
ATOM 789 N N . SER A 1 99 ? 8.699 4.144 6.678 1.00 95.00 99 SER A N 1
ATOM 790 C CA . SER A 1 99 ? 7.587 4.962 7.175 1.00 95.00 99 SER A CA 1
ATOM 791 C C . SER A 1 99 ? 6.229 4.347 6.806 1.00 95.00 99 SER A C 1
ATOM 793 O O . SER A 1 99 ? 5.386 4.113 7.665 1.00 95.00 99 SER A O 1
ATOM 795 N N . LEU A 1 100 ? 6.062 3.949 5.540 1.00 95.62 100 LEU A N 1
ATOM 796 C CA . LEU A 1 100 ? 4.855 3.281 5.049 1.00 95.62 100 LEU A CA 1
ATOM 797 C C . LEU A 1 100 ? 4.637 1.883 5.647 1.00 95.62 100 LEU A C 1
ATOM 799 O O . LEU A 1 100 ? 3.495 1.448 5.763 1.00 95.62 100 LEU A O 1
ATOM 803 N N . GLN A 1 101 ? 5.704 1.160 6.005 1.00 95.38 101 GLN A N 1
ATOM 804 C CA . GLN A 1 101 ? 5.583 -0.107 6.730 1.00 95.38 101 GLN A CA 1
ATOM 805 C C . GLN A 1 101 ? 5.065 0.119 8.150 1.00 95.38 101 GLN A C 1
ATOM 807 O O . GLN A 1 101 ? 4.159 -0.597 8.561 1.00 95.38 101 GLN A O 1
ATOM 812 N N . THR A 1 102 ? 5.584 1.120 8.865 1.00 93.44 102 THR A N 1
ATOM 813 C CA . THR A 1 102 ? 5.075 1.495 10.192 1.00 93.44 102 THR A CA 1
ATOM 814 C C . THR A 1 102 ? 3.591 1.851 10.125 1.00 93.44 102 THR A C 1
ATOM 816 O O . THR A 1 102 ? 2.796 1.251 10.841 1.00 93.44 102 THR A O 1
ATOM 819 N N . LEU A 1 103 ? 3.207 2.719 9.181 1.00 92.69 103 LEU A N 1
ATOM 820 C CA . LEU A 1 103 ? 1.806 3.075 8.943 1.00 92.69 103 LEU A CA 1
ATOM 821 C C . LEU A 1 103 ? 0.939 1.839 8.653 1.00 92.69 103 LEU A C 1
ATOM 823 O O . LEU A 1 103 ? -0.176 1.719 9.154 1.00 92.69 103 LEU A O 1
ATOM 827 N N . LEU A 1 104 ? 1.434 0.898 7.842 1.00 93.62 104 LEU A N 1
ATOM 828 C CA . LEU A 1 104 ? 0.700 -0.330 7.542 1.00 93.62 104 LEU A CA 1
ATOM 829 C C . LEU A 1 104 ? 0.459 -1.175 8.800 1.00 93.62 104 LEU A C 1
ATOM 831 O O . LEU A 1 104 ? -0.638 -1.711 8.943 1.00 93.62 104 LEU A O 1
ATOM 835 N N . GLU A 1 105 ? 1.447 -1.309 9.690 1.00 91.62 105 GLU A N 1
ATOM 836 C CA . GLU A 1 105 ? 1.269 -2.035 10.954 1.00 91.62 105 GLU A CA 1
ATOM 837 C C . GLU A 1 105 ? 0.230 -1.350 11.853 1.00 91.62 105 GLU A C 1
ATOM 839 O O . GLU A 1 105 ? -0.680 -2.025 12.325 1.00 91.62 105 GLU A O 1
ATOM 844 N N . GLU A 1 106 ? 0.272 -0.021 11.996 1.00 87.44 106 GLU A N 1
ATOM 845 C CA . GLU A 1 106 ? -0.737 0.743 12.753 1.00 87.44 106 GLU A CA 1
ATOM 846 C C . GLU A 1 106 ? -2.156 0.521 12.197 1.00 87.44 106 GLU A C 1
ATOM 848 O O . GLU A 1 106 ? -3.126 0.315 12.931 1.00 87.44 106 GLU A O 1
ATOM 853 N N . MET A 1 107 ? -2.295 0.489 10.869 1.00 88.44 107 MET A N 1
ATOM 854 C CA . MET A 1 107 ? -3.583 0.247 10.221 1.00 88.44 107 MET A CA 1
ATOM 855 C C . MET A 1 107 ? -4.071 -1.207 10.338 1.00 88.44 107 MET A C 1
ATOM 857 O O . MET A 1 107 ? -5.278 -1.442 10.214 1.00 88.44 107 MET A O 1
ATOM 861 N N . LYS A 1 108 ? -3.190 -2.198 10.552 1.00 88.56 108 LYS A N 1
ATOM 862 C CA . LYS A 1 108 ? -3.594 -3.614 10.672 1.00 88.56 108 LYS A CA 1
ATOM 863 C C . LYS A 1 108 ? -4.453 -3.860 11.901 1.00 88.56 108 LYS A C 1
ATOM 865 O O . LYS A 1 108 ? -5.423 -4.615 11.804 1.00 88.56 108 LYS A O 1
ATOM 870 N N . ASP A 1 109 ? -4.129 -3.224 13.020 1.00 82.00 109 ASP A N 1
ATOM 871 C CA . ASP A 1 109 ? -4.905 -3.360 14.254 1.00 82.00 109 ASP A CA 1
ATOM 872 C C . ASP A 1 109 ? -6.320 -2.805 14.060 1.00 82.00 109 ASP A C 1
ATOM 874 O O . ASP A 1 109 ? -7.316 -3.465 14.375 1.00 82.00 109 ASP A O 1
ATOM 878 N N . ILE A 1 110 ? -6.415 -1.649 13.401 1.00 80.62 110 ILE A N 1
ATOM 879 C CA . ILE A 1 110 ? -7.682 -1.015 13.031 1.00 80.62 110 ILE A CA 1
ATOM 880 C C . ILE A 1 110 ? -8.504 -1.899 12.081 1.00 80.62 110 ILE A C 1
ATOM 882 O O . ILE A 1 110 ? -9.705 -2.090 12.288 1.00 80.62 110 ILE A O 1
ATOM 886 N N . GLU A 1 111 ? -7.877 -2.475 11.057 1.00 84.00 111 GLU A N 1
ATOM 887 C CA . GLU A 1 111 ? -8.526 -3.391 10.112 1.00 84.00 111 GLU A CA 1
ATOM 888 C C . GLU A 1 111 ? -9.006 -4.679 10.796 1.00 84.00 111 GLU A C 1
ATOM 890 O O . GLU A 1 111 ? -10.115 -5.150 10.528 1.00 84.00 111 GLU A O 1
ATOM 895 N N . SER A 1 112 ? -8.205 -5.238 11.704 1.00 83.31 112 SER A N 1
ATOM 896 C CA . SER A 1 112 ? -8.550 -6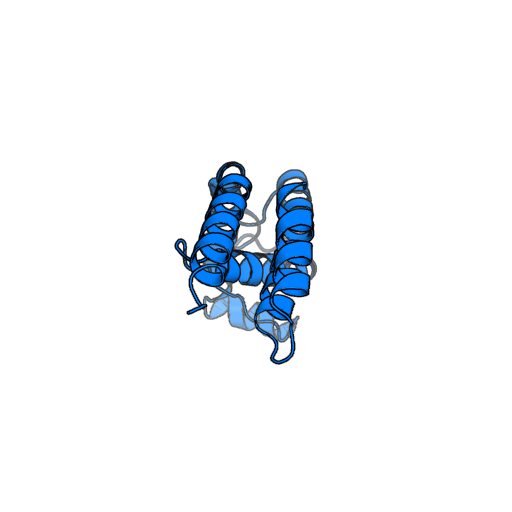.425 12.490 1.00 83.31 112 SER A CA 1
ATOM 897 C C . SER A 1 112 ? -9.777 -6.174 13.368 1.00 83.31 112 SER A C 1
ATOM 899 O O . SER A 1 112 ? -10.746 -6.939 13.326 1.00 83.31 112 SER A O 1
ATOM 901 N N . ILE A 1 113 ? -9.787 -5.056 14.100 1.00 76.50 113 ILE A N 1
ATOM 902 C CA . ILE A 1 113 ? -10.915 -4.660 14.948 1.00 76.50 113 ILE A CA 1
ATOM 903 C C . ILE A 1 113 ? -12.150 -4.358 14.096 1.00 76.50 113 ILE A C 1
ATOM 905 O O . ILE A 1 113 ? -13.237 -4.832 14.421 1.00 76.50 113 ILE A O 1
ATOM 909 N N . SER A 1 114 ? -12.002 -3.653 12.970 1.00 78.06 114 SER A N 1
ATOM 910 C CA . SER A 1 114 ? -13.113 -3.370 12.052 1.00 78.06 114 SER A CA 1
ATOM 911 C C . SER A 1 114 ? -13.759 -4.651 11.515 1.00 78.06 114 SER A C 1
ATOM 913 O O . SER A 1 114 ? -14.985 -4.773 11.529 1.00 78.06 114 SER A O 1
ATOM 915 N N . LYS A 1 115 ? -12.954 -5.640 11.106 1.00 79.44 115 LYS A N 1
ATOM 916 C CA . LYS A 1 115 ? -13.445 -6.960 10.673 1.00 79.44 115 LYS A CA 1
ATOM 917 C C . LYS A 1 115 ? -14.123 -7.719 11.801 1.00 79.44 115 LYS A C 1
ATOM 919 O O . LYS A 1 115 ? -15.181 -8.302 11.584 1.00 79.44 115 LYS A O 1
ATOM 924 N N . LYS A 1 116 ? -13.545 -7.692 13.004 1.00 79.75 116 LYS A N 1
ATOM 925 C CA . LYS A 1 116 ? -14.138 -8.326 14.183 1.00 79.75 116 LYS A CA 1
ATOM 926 C C . LYS A 1 116 ? -15.505 -7.717 14.481 1.00 79.75 116 LYS A C 1
ATOM 928 O O . LYS A 1 116 ? -16.463 -8.460 14.636 1.00 79.75 116 LYS A O 1
ATOM 933 N N . LEU A 1 117 ? -15.626 -6.392 14.456 1.00 73.31 117 LEU A N 1
ATOM 934 C CA . LEU A 1 117 ? -16.887 -5.670 14.661 1.00 73.31 117 LEU A CA 1
ATOM 935 C C . LEU A 1 117 ? -17.961 -5.983 13.613 1.00 73.31 117 LEU A C 1
ATOM 937 O O . LEU A 1 117 ? -19.146 -5.880 13.913 1.00 73.31 117 LEU A O 1
ATOM 941 N N . GLN A 1 118 ? -17.555 -6.355 12.399 1.00 71.56 118 GLN A N 1
ATOM 942 C CA . GLN A 1 118 ? -18.460 -6.777 11.328 1.00 71.56 118 GLN A CA 1
ATOM 943 C C . GLN A 1 118 ? -18.836 -8.266 11.406 1.00 71.56 118 GLN A C 1
ATOM 945 O O . GLN A 1 118 ? -19.655 -8.712 10.607 1.00 71.56 118 GLN A O 1
ATOM 950 N N . SER A 1 119 ? -18.246 -9.044 12.323 1.00 76.81 119 SER A N 1
ATOM 951 C CA . SER A 1 119 ? -18.590 -10.457 12.494 1.00 76.81 119 SER A CA 1
ATOM 952 C C . SER A 1 119 ? -19.882 -10.630 13.291 1.00 76.81 119 SER A C 1
ATOM 954 O O . SER A 1 119 ? -20.113 -9.949 14.295 1.00 76.81 119 SER A O 1
ATOM 956 N N . ASP A 1 120 ? -20.719 -11.567 12.850 1.00 64.00 120 ASP A N 1
ATOM 957 C CA . ASP A 1 120 ? -21.942 -11.923 13.560 1.00 64.00 120 ASP A CA 1
ATOM 958 C C . ASP A 1 120 ? -21.591 -12.594 14.898 1.00 64.00 120 ASP A C 1
ATOM 960 O O . ASP A 1 120 ? -20.799 -13.535 14.949 1.00 64.00 120 ASP A O 1
ATOM 964 N N . GLY A 1 121 ? -22.190 -12.112 15.993 1.00 70.00 121 GLY A N 1
ATOM 965 C CA . GLY A 1 121 ? -22.041 -12.711 17.327 1.00 70.00 121 GLY A CA 1
ATOM 966 C C . GLY A 1 121 ? -21.410 -11.823 18.403 1.00 70.00 121 GLY A C 1
ATOM 967 O O . GLY A 1 121 ? -21.277 -12.266 19.542 1.00 70.00 121 GLY A O 1
ATOM 968 N N . LEU A 1 122 ? -21.052 -10.572 18.095 1.00 75.62 122 LEU A N 1
ATOM 969 C CA . LEU A 1 122 ? -20.591 -9.622 19.111 1.00 75.62 122 LEU A CA 1
ATOM 970 C C . LEU A 1 122 ? -21.746 -9.046 19.928 1.00 75.62 122 LEU A C 1
ATOM 972 O O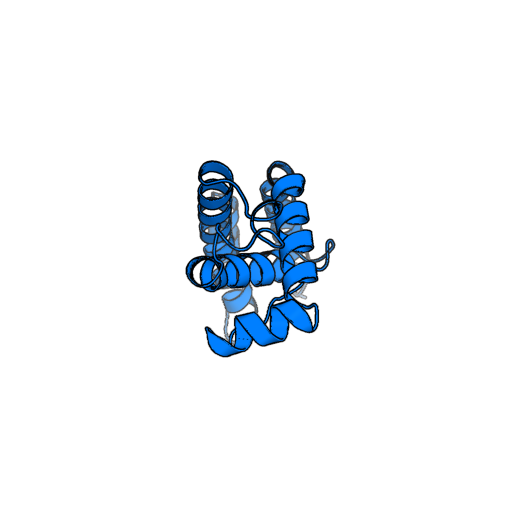 . LEU A 1 122 ? -22.709 -8.493 19.393 1.00 75.62 122 LEU A O 1
ATOM 976 N N . THR A 1 123 ? -21.606 -9.097 21.251 1.00 78.62 123 THR A N 1
ATOM 977 C CA . THR A 1 123 ? -22.494 -8.339 22.133 1.00 78.62 123 THR A CA 1
ATOM 978 C C . THR A 1 123 ? -22.171 -6.838 22.057 1.00 78.62 123 THR A C 1
ATOM 980 O O . THR A 1 123 ? -21.018 -6.459 21.829 1.00 78.62 123 THR A O 1
ATOM 983 N N . PRO A 1 124 ? -23.148 -5.947 22.309 1.00 75.12 124 PRO A N 1
ATOM 984 C CA . PRO A 1 124 ? -22.903 -4.504 22.337 1.00 75.12 124 PRO A CA 1
ATOM 985 C C . PRO A 1 124 ? -21.815 -4.062 23.331 1.00 75.12 124 PRO A C 1
ATOM 987 O O . PRO A 1 124 ? -21.128 -3.077 23.075 1.00 75.12 124 PRO A O 1
ATOM 990 N N . LEU A 1 125 ? -21.642 -4.784 24.447 1.00 79.19 125 LEU A N 1
ATOM 991 C CA . LEU A 1 125 ? -20.592 -4.508 25.434 1.00 79.19 125 LEU A CA 1
ATOM 992 C C . LEU A 1 125 ? -19.200 -4.811 24.866 1.00 79.19 125 LEU A C 1
ATOM 994 O O . LEU A 1 125 ? -18.329 -3.950 24.907 1.00 79.19 125 LEU A O 1
ATOM 998 N N . GLN A 1 126 ? -19.024 -5.982 24.249 1.00 77.50 126 GLN A N 1
ATOM 999 C CA . GLN A 1 126 ? -17.761 -6.364 23.608 1.00 77.50 126 GLN A CA 1
ATOM 1000 C C . GLN A 1 126 ? -17.400 -5.430 22.450 1.00 77.50 126 GLN A C 1
ATOM 1002 O O . GLN A 1 126 ? -16.235 -5.094 22.263 1.00 77.50 126 GLN A O 1
ATOM 1007 N N . ALA A 1 127 ? -18.393 -4.983 21.674 1.00 72.56 127 ALA A N 1
ATOM 1008 C CA . ALA A 1 127 ? -18.166 -3.991 20.629 1.00 72.56 127 ALA A CA 1
ATOM 1009 C C . ALA A 1 127 ? -17.644 -2.668 21.215 1.00 72.56 127 ALA A C 1
ATOM 1011 O O . ALA A 1 127 ? -16.740 -2.065 20.645 1.00 72.56 127 ALA A O 1
ATOM 1012 N N . ARG A 1 128 ? -18.175 -2.235 22.366 1.00 75.44 128 ARG A N 1
ATOM 1013 C CA . ARG A 1 128 ? -17.735 -1.016 23.052 1.00 75.44 128 ARG A CA 1
ATOM 1014 C C . ARG A 1 128 ? -16.320 -1.139 23.620 1.00 75.44 128 ARG A C 1
ATOM 1016 O O . ARG A 1 128 ? -15.523 -0.247 23.375 1.00 75.44 128 ARG A O 1
ATOM 1023 N N . GLU A 1 129 ? -15.992 -2.245 24.285 1.00 79.25 129 GLU A N 1
ATOM 1024 C CA . GLU A 1 129 ? -14.633 -2.509 24.792 1.00 79.25 129 GLU A CA 1
ATOM 1025 C C . GLU A 1 129 ? -13.585 -2.488 23.667 1.00 79.25 129 GLU A C 1
ATOM 1027 O O . GLU A 1 129 ? -12.516 -1.902 23.820 1.00 79.25 129 GLU A O 1
ATOM 1032 N N . LEU A 1 130 ? -13.914 -3.069 22.505 1.00 75.62 130 LEU A N 1
ATOM 1033 C CA . LEU A 1 130 ? -13.050 -3.032 21.321 1.00 75.62 130 LEU A CA 1
ATOM 1034 C C . LEU A 1 130 ? -12.865 -1.614 20.763 1.00 75.62 130 LEU A C 1
ATOM 1036 O O . LEU A 1 130 ? -11.785 -1.294 20.277 1.00 75.62 130 LEU A O 1
ATOM 1040 N N . PHE A 1 131 ? -13.904 -0.775 20.802 1.00 69.94 131 PHE A N 1
ATOM 1041 C CA . PHE A 1 131 ? -13.807 0.615 20.352 1.00 69.94 131 PHE A CA 1
ATOM 1042 C C . PHE A 1 131 ? -13.034 1.501 21.329 1.00 69.94 131 PHE A C 1
ATOM 1044 O O . PHE A 1 131 ? -12.250 2.331 20.876 1.00 69.94 131 PHE A O 1
ATOM 1051 N N . ASP A 1 132 ? -13.253 1.347 22.634 1.00 75.25 132 ASP A N 1
ATOM 1052 C CA . ASP A 1 132 ? -12.584 2.161 23.651 1.00 75.25 132 ASP A CA 1
ATOM 1053 C C . ASP A 1 132 ? -11.070 1.871 23.650 1.00 75.25 132 ASP A C 1
ATOM 1055 O O . ASP A 1 132 ? -10.278 2.806 23.587 1.00 75.25 132 ASP A O 1
ATOM 1059 N N . GLY A 1 133 ? -10.658 0.600 23.537 1.00 72.38 133 GLY A N 1
ATOM 1060 C CA . GLY A 1 133 ? -9.239 0.241 23.396 1.00 72.38 133 GLY A CA 1
ATOM 1061 C C . GLY A 1 133 ? -8.570 0.734 22.103 1.00 72.38 133 GLY A C 1
ATOM 1062 O O . GLY A 1 133 ? -7.353 0.865 22.060 1.00 72.38 133 GLY A O 1
ATOM 1063 N N . LEU A 1 134 ? -9.343 1.029 21.053 1.00 69.00 134 LEU A N 1
ATOM 1064 C CA . LEU A 1 134 ? -8.834 1.548 19.777 1.00 69.00 134 LEU A CA 1
ATOM 1065 C C . LEU A 1 134 ? -8.617 3.067 19.791 1.00 69.00 134 LEU A C 1
ATOM 1067 O O . LEU A 1 134 ? -7.847 3.581 18.990 1.00 69.00 134 LEU A O 1
ATOM 1071 N N . LEU A 1 135 ? -9.337 3.786 20.655 1.00 65.31 135 LEU A N 1
ATOM 1072 C CA . LEU A 1 135 ? -9.268 5.247 20.775 1.00 65.31 135 LEU A CA 1
ATOM 1073 C C . LEU A 1 135 ? -8.247 5.717 21.820 1.00 65.31 135 LEU A C 1
ATOM 1075 O O . LEU A 1 135 ? -8.023 6.919 21.935 1.00 65.31 135 LEU A O 1
ATOM 1079 N N . GLU A 1 136 ? -7.675 4.786 22.584 1.00 63.88 136 GLU A N 1
ATOM 1080 C CA . GLU A 1 136 ? -6.571 5.026 23.523 1.00 63.88 136 GLU A CA 1
ATOM 1081 C C . GLU A 1 136 ? -5.180 4.733 22.915 1.00 63.88 136 GLU A C 1
ATOM 1083 O O . GLU A 1 136 ? -4.178 4.886 23.614 1.00 63.88 136 GLU A O 1
ATOM 1088 N N . LEU A 1 137 ? -5.120 4.330 21.635 1.00 51.31 137 LEU A N 1
ATOM 1089 C CA . LEU A 1 137 ? -3.897 4.217 20.819 1.00 51.31 137 LEU A CA 1
ATOM 1090 C C . LEU A 1 137 ? -3.521 5.567 20.196 1.00 51.31 137 LEU A C 1
ATOM 1092 O O . LEU A 1 137 ? -2.308 5.875 20.185 1.00 51.31 137 LEU A O 1
#

Sequence (137 aa):
MGVLLVGCASHRLNLAVKQSLEPHEEDLENVQVLMRKLCTLKEAAKRRAKTPLLPVLRQEKRWSSTFAMLDRYVRLREFLSADDGEIAELLPSRSTHRSLQTLLEEMKDIESISKKLQSDGLTPLQARELFDGLLEL

Organism: NCBI:txid29920